Protein AF-A0A5C8TCR2-F1 (afdb_monomer_lite)

Foldseek 3Di:
DDDDDDDDDDPDDDDPDDFPPPVCLVVVLCVVCPPDDDDPPDDDLQADPVRHGDDCVVVVSSVLSRGHPVVNVVLLVVLVVVLVVVVDWDDDVPDPDIHRDPDHSDDRDDHPVRVVVVVVVVVVVVVVVVVVCCVVPNDD

Radius of gyration: 22.96 Å; chains: 1; bounding box: 69×34×64 Å

pLDDT: mean 81.82, std 18.46, range [30.89, 98.69]

Secondary structure (DSSP, 8-state):
------S----S------PPPGGGHHHHHHHHHTT--PPTTS--SSB-TTS-B-TTHHHHHHHHHTS-HHHHHHHHHHHHHHHHHTT-EEE-TT--SEEE----SSPPP--HHHHHHHHHHHHHHHHHHHHHHHHHHS--

Sequence (140 aa):
MSSTLGAAQVTAGYQAATGPDAADEPDRLARWTDGYRPEPGRPDEYRDADGRPRGAWPRLLERLARLSEPEIMARFVSAERHIRDTGISFRIYGDQREHAWPLGSLPLVIEAAEWRSLSAGLIQRAELMEAVLADVYGPG

Structure (mmCIF, N/CA/C/O backbone):
data_AF-A0A5C8TCR2-F1
#
_entry.id   AF-A0A5C8TCR2-F1
#
loop_
_atom_site.group_PDB
_atom_site.id
_atom_site.type_symbol
_atom_site.label_atom_id
_atom_site.label_alt_id
_atom_site.label_comp_id
_atom_site.label_asym_id
_atom_site.label_entity_id
_atom_site.label_seq_id
_atom_site.pdbx_PDB_ins_code
_atom_site.Cartn_x
_atom_site.Cartn_y
_atom_site.Cartn_z
_atom_site.occupancy
_atom_site.B_iso_or_equiv
_atom_site.auth_seq_id
_atom_site.auth_comp_id
_atom_site.auth_asym_id
_atom_site.auth_atom_id
_atom_site.pdbx_PDB_model_num
ATOM 1 N N . MET A 1 1 ? 47.625 3.801 11.774 1.00 38.69 1 MET A N 1
ATOM 2 C CA . MET A 1 1 ? 47.774 3.461 10.344 1.00 38.69 1 MET A CA 1
ATOM 3 C C . MET A 1 1 ? 46.379 3.375 9.750 1.00 38.69 1 MET A C 1
ATOM 5 O O . MET A 1 1 ? 45.793 2.304 9.719 1.00 38.69 1 MET A O 1
ATOM 9 N N . SER A 1 2 ? 45.819 4.531 9.392 1.00 35.84 2 SER A N 1
ATOM 10 C CA . SER A 1 2 ? 44.538 4.631 8.688 1.00 35.84 2 SER A CA 1
ATOM 11 C C . SER A 1 2 ? 44.826 4.634 7.197 1.00 35.84 2 SER A C 1
ATOM 13 O O . SER A 1 2 ? 45.659 5.420 6.750 1.00 35.84 2 SER A O 1
ATOM 15 N N . SER A 1 3 ? 44.159 3.762 6.447 1.00 37.97 3 SER A N 1
ATOM 16 C CA . SER A 1 3 ? 44.177 3.788 4.990 1.00 37.97 3 SER A CA 1
ATOM 17 C C . SER A 1 3 ? 42.749 3.962 4.480 1.00 37.97 3 SER A C 1
ATOM 19 O O . SER A 1 3 ? 41.834 3.233 4.854 1.00 37.97 3 SER A O 1
ATOM 21 N N . THR A 1 4 ? 42.608 5.029 3.711 1.00 45.19 4 THR A N 1
ATOM 22 C CA . THR A 1 4 ? 41.463 5.592 3.000 1.00 45.19 4 THR A CA 1
ATOM 23 C C . THR A 1 4 ? 41.076 4.732 1.795 1.00 45.19 4 THR A C 1
ATOM 25 O O . THR A 1 4 ? 41.962 4.124 1.214 1.00 45.19 4 THR A O 1
ATOM 28 N N . LEU A 1 5 ? 39.801 4.764 1.382 1.00 37.22 5 LEU A N 1
ATOM 29 C CA . LEU A 1 5 ? 39.260 4.610 0.008 1.00 37.22 5 LEU A CA 1
ATOM 30 C C . LEU A 1 5 ? 37.724 4.642 0.162 1.00 37.22 5 LEU A C 1
ATOM 32 O O . LEU A 1 5 ? 37.183 3.874 0.942 1.00 37.22 5 LEU A O 1
ATOM 36 N N . GLY A 1 6 ? 36.906 5.492 -0.448 1.00 30.89 6 GLY A N 1
ATOM 37 C CA . GLY A 1 6 ? 37.052 6.433 -1.549 1.00 30.89 6 GLY A CA 1
ATOM 38 C C . GLY A 1 6 ? 35.623 6.734 -2.020 1.00 30.89 6 GLY A C 1
ATOM 39 O O . GLY A 1 6 ? 35.173 6.186 -3.014 1.00 30.89 6 GLY A O 1
ATOM 40 N N . ALA A 1 7 ? 34.866 7.523 -1.249 1.00 39.06 7 ALA A N 1
ATOM 41 C CA . ALA A 1 7 ? 33.441 7.808 -1.491 1.00 39.06 7 ALA A CA 1
ATOM 42 C C . ALA A 1 7 ? 33.207 9.040 -2.388 1.00 39.06 7 ALA A C 1
ATOM 44 O O . ALA A 1 7 ? 32.213 9.747 -2.248 1.00 39.06 7 ALA A O 1
ATOM 45 N N . ALA A 1 8 ? 34.136 9.340 -3.292 1.00 41.03 8 ALA A N 1
ATOM 46 C CA . ALA A 1 8 ? 34.071 10.542 -4.109 1.00 41.03 8 ALA A CA 1
ATOM 47 C C . ALA A 1 8 ? 34.622 10.253 -5.500 1.00 41.03 8 ALA A C 1
ATOM 49 O O . ALA A 1 8 ? 35.797 10.495 -5.736 1.00 41.03 8 ALA A O 1
ATOM 50 N N . GLN A 1 9 ? 33.777 9.702 -6.380 1.00 35.91 9 GLN A N 1
ATOM 51 C CA . GLN A 1 9 ? 33.834 9.865 -7.841 1.00 35.91 9 GLN A CA 1
ATOM 52 C C . GLN A 1 9 ? 32.760 8.998 -8.519 1.00 35.91 9 GLN A C 1
ATOM 54 O O . GLN A 1 9 ? 33.055 7.958 -9.089 1.00 35.91 9 GLN A O 1
ATOM 59 N N . VAL A 1 10 ? 31.502 9.448 -8.494 1.00 41.66 10 VAL A N 1
ATOM 60 C CA . VAL A 1 10 ? 30.530 9.107 -9.553 1.00 41.66 10 VAL A CA 1
ATOM 61 C C . VAL A 1 10 ? 29.714 10.362 -9.878 1.00 41.66 10 VAL A C 1
ATOM 63 O O . VAL A 1 10 ? 28.498 10.409 -9.741 1.00 41.66 10 VAL A O 1
ATOM 66 N N . THR A 1 11 ? 30.415 11.427 -10.269 1.00 42.66 11 THR A N 1
ATOM 67 C CA . THR A 1 11 ? 29.809 12.614 -10.889 1.00 42.66 11 THR A CA 1
ATOM 68 C C . THR A 1 11 ? 30.631 12.945 -12.127 1.00 42.66 11 THR A C 1
ATOM 70 O O . THR A 1 11 ? 31.470 13.839 -12.112 1.00 42.66 11 THR A O 1
ATOM 73 N N . ALA A 1 12 ? 30.457 12.162 -13.190 1.00 36.62 12 ALA A N 1
ATOM 74 C CA . ALA A 1 12 ? 31.061 12.436 -14.487 1.00 36.62 12 ALA A CA 1
ATOM 75 C C . ALA A 1 12 ? 30.134 11.939 -15.607 1.00 36.62 12 ALA A C 1
ATOM 77 O O . ALA A 1 12 ? 29.975 10.740 -15.797 1.00 36.62 12 ALA A O 1
ATOM 78 N N . GLY A 1 13 ? 29.525 12.888 -16.326 1.00 35.53 13 GLY A N 1
ATOM 79 C CA . GLY A 1 13 ? 28.992 12.703 -17.680 1.00 35.53 13 GLY A CA 1
ATOM 80 C C . GLY A 1 13 ? 27.750 11.821 -17.837 1.00 35.53 13 GLY A C 1
ATOM 81 O O . GLY A 1 13 ? 27.841 10.741 -18.408 1.00 35.53 13 GLY A O 1
ATOM 82 N N . TYR A 1 14 ? 26.568 12.309 -17.448 1.00 43.84 14 TYR A N 1
ATOM 83 C CA . TYR A 1 14 ? 25.304 11.731 -17.922 1.00 43.84 14 TYR A CA 1
ATOM 84 C C . TYR A 1 14 ? 25.027 12.233 -19.347 1.00 43.84 14 TYR A C 1
ATOM 86 O O . TYR A 1 14 ? 24.359 13.247 -19.546 1.00 43.84 14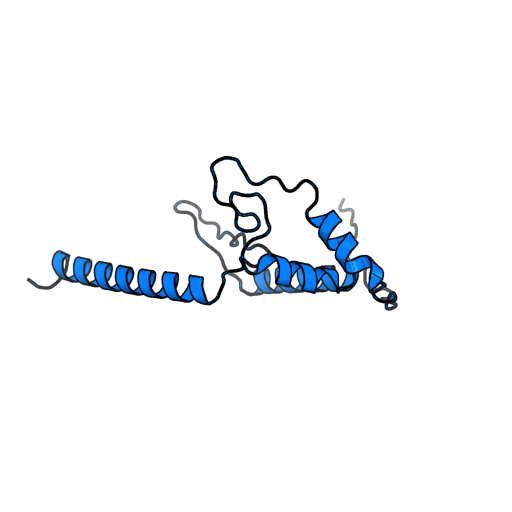 TYR A O 1
ATOM 94 N N . GLN A 1 15 ? 25.598 11.566 -20.352 1.00 43.81 15 GLN A N 1
ATOM 95 C CA . GLN A 1 15 ? 25.048 11.655 -21.703 1.00 43.81 15 GLN A CA 1
ATOM 96 C C . GLN A 1 15 ? 23.739 10.867 -21.707 1.00 43.81 15 GLN A C 1
ATOM 98 O O . GLN A 1 15 ? 23.720 9.705 -21.304 1.00 43.81 15 GLN A O 1
ATOM 103 N N . ALA A 1 16 ? 22.648 11.517 -22.116 1.00 43.25 16 ALA A N 1
ATOM 104 C CA . ALA A 1 16 ? 21.356 10.873 -22.286 1.00 43.25 16 ALA A CA 1
ATOM 105 C C . ALA A 1 16 ? 21.514 9.724 -23.288 1.00 43.25 16 ALA A C 1
ATOM 107 O O . ALA A 1 16 ? 21.626 9.951 -24.493 1.00 43.25 16 ALA A O 1
ATOM 108 N N . ALA A 1 17 ? 21.563 8.494 -22.778 1.00 45.62 17 ALA A N 1
ATOM 109 C CA . ALA A 1 17 ? 21.347 7.325 -23.602 1.00 45.62 17 ALA A CA 1
ATOM 110 C C . ALA A 1 17 ? 19.963 7.487 -24.239 1.00 45.62 17 ALA A C 1
ATOM 112 O O . ALA A 1 17 ? 18.990 7.798 -23.547 1.00 45.62 17 ALA A O 1
ATOM 113 N N . THR A 1 18 ? 19.903 7.343 -25.562 1.00 51.25 18 THR A N 1
ATOM 114 C CA . THR A 1 18 ? 18.663 7.203 -26.329 1.00 51.25 18 THR A CA 1
ATOM 115 C C . THR A 1 18 ? 17.707 6.307 -25.548 1.00 51.25 18 THR A C 1
ATOM 117 O O . THR A 1 18 ? 18.110 5.232 -25.100 1.00 51.25 18 THR A O 1
ATOM 120 N N . GLY A 1 19 ? 16.483 6.799 -25.319 1.00 54.62 19 GLY A N 1
ATOM 121 C CA . GLY A 1 19 ? 15.452 6.074 -24.576 1.00 54.62 19 GLY A CA 1
ATOM 122 C C . GLY A 1 19 ? 15.250 4.660 -25.129 1.00 54.62 19 GLY A C 1
ATOM 123 O O . GLY A 1 19 ? 15.682 4.389 -26.253 1.00 54.62 19 GLY A O 1
ATOM 124 N N . PRO A 1 20 ? 14.628 3.752 -24.354 1.00 54.91 20 PRO A N 1
ATOM 125 C CA . PRO A 1 20 ? 14.350 2.409 -24.850 1.00 54.91 20 PRO A CA 1
ATOM 126 C C . PRO A 1 20 ? 13.666 2.523 -26.212 1.00 54.91 20 PRO A C 1
ATOM 128 O O . PRO A 1 20 ? 12.759 3.347 -26.371 1.00 54.91 20 PRO A O 1
ATOM 131 N N . ASP A 1 21 ? 14.114 1.736 -27.193 1.00 57.06 21 ASP A N 1
ATOM 132 C CA . ASP A 1 21 ? 13.316 1.590 -28.402 1.00 57.06 21 ASP A CA 1
ATOM 133 C C . ASP A 1 21 ? 11.942 1.092 -27.939 1.00 57.06 21 ASP A C 1
ATOM 135 O O . ASP A 1 21 ? 11.855 0.188 -27.103 1.00 57.06 21 ASP A O 1
ATOM 139 N N . ALA A 1 22 ? 10.858 1.719 -28.396 1.00 52.94 22 ALA A N 1
ATOM 140 C CA . ALA A 1 22 ? 9.508 1.398 -27.921 1.00 52.94 22 ALA A CA 1
ATOM 141 C C . ALA A 1 22 ? 9.159 -0.090 -28.151 1.00 52.94 22 ALA A C 1
ATOM 143 O O . ALA A 1 22 ? 8.257 -0.633 -27.514 1.00 52.94 22 ALA A O 1
ATOM 144 N N . ALA A 1 23 ? 9.916 -0.757 -29.028 1.00 50.28 23 ALA A N 1
ATOM 145 C CA . ALA A 1 23 ? 9.893 -2.190 -29.280 1.00 50.28 23 ALA A CA 1
ATOM 146 C C . ALA A 1 23 ? 10.311 -3.076 -28.079 1.00 50.28 23 ALA A C 1
ATOM 148 O O . ALA A 1 23 ? 9.916 -4.240 -28.043 1.00 50.28 23 ALA A O 1
ATOM 149 N N . ASP A 1 24 ? 11.036 -2.551 -27.081 1.00 62.09 24 ASP A N 1
ATOM 150 C CA . ASP A 1 24 ? 11.570 -3.324 -25.942 1.00 62.09 24 ASP A CA 1
ATOM 151 C C . ASP A 1 24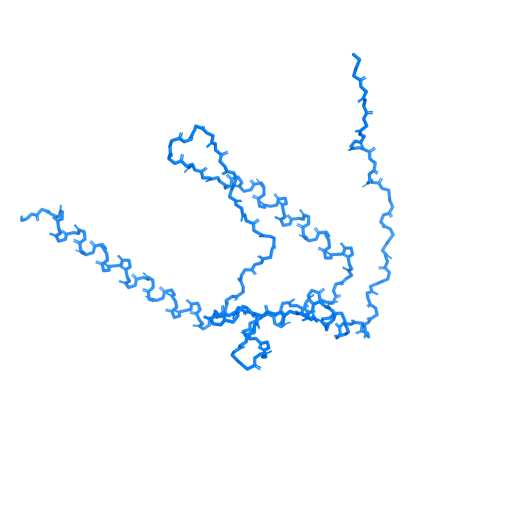 ? 10.635 -3.381 -24.716 1.00 62.09 24 ASP A C 1
ATOM 153 O O . ASP A 1 24 ? 10.905 -4.119 -23.763 1.00 62.09 24 ASP A O 1
ATOM 157 N N . GLU A 1 25 ? 9.548 -2.601 -24.695 1.00 61.06 25 GLU A N 1
ATOM 158 C CA . GLU A 1 25 ? 8.637 -2.480 -23.542 1.00 61.06 25 GLU A CA 1
ATOM 159 C C . GLU A 1 25 ? 7.952 -3.810 -23.149 1.00 61.06 25 GLU A C 1
ATOM 161 O O . GLU A 1 25 ? 8.099 -4.228 -21.992 1.00 61.06 25 GLU A O 1
ATOM 166 N N . PRO A 1 26 ? 7.240 -4.518 -24.055 1.00 63.16 26 PRO A N 1
ATOM 167 C CA . PRO A 1 26 ? 6.587 -5.782 -23.706 1.00 63.16 26 PRO A CA 1
ATOM 168 C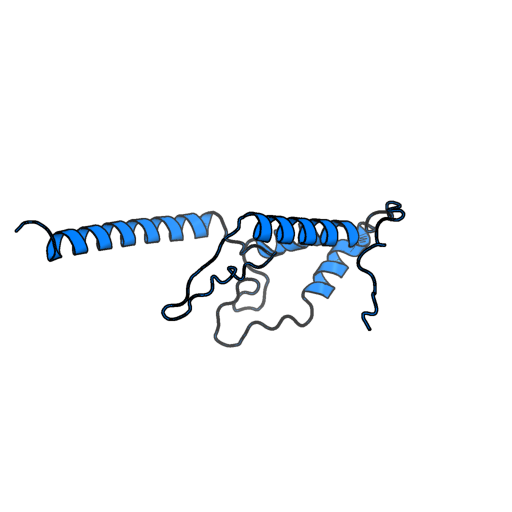 C . PRO A 1 26 ? 7.594 -6.885 -23.352 1.00 63.16 26 PRO A C 1
ATOM 170 O O . PRO A 1 26 ? 7.336 -7.682 -22.448 1.00 63.16 26 PRO A O 1
ATOM 173 N N . ASP A 1 27 ? 8.762 -6.900 -24.000 1.00 79.75 27 ASP A N 1
ATOM 174 C CA . ASP A 1 27 ? 9.819 -7.876 -23.719 1.00 79.75 27 ASP A CA 1
ATOM 175 C C . ASP A 1 27 ? 10.445 -7.639 -22.334 1.00 79.75 27 ASP A C 1
ATOM 177 O O . ASP A 1 27 ? 10.690 -8.568 -21.566 1.00 79.75 27 ASP A O 1
ATOM 181 N N . ARG A 1 28 ? 10.619 -6.375 -21.933 1.00 85.06 28 ARG A N 1
ATOM 182 C CA . ARG A 1 28 ? 11.141 -6.026 -20.607 1.00 85.06 28 ARG A CA 1
ATOM 183 C C . ARG A 1 28 ? 10.210 -6.453 -19.474 1.00 85.06 28 ARG A C 1
ATOM 185 O O . ARG A 1 28 ? 10.692 -6.998 -18.481 1.00 85.06 28 ARG A O 1
ATOM 192 N N . LEU A 1 29 ? 8.901 -6.242 -19.619 1.00 85.69 29 LEU A N 1
ATOM 193 C CA . LEU A 1 29 ? 7.922 -6.673 -18.617 1.00 85.69 29 LEU A CA 1
ATOM 194 C C . LEU A 1 29 ? 7.906 -8.200 -18.456 1.00 85.69 29 LEU A C 1
ATOM 196 O O . LEU A 1 29 ? 7.879 -8.705 -17.328 1.00 85.69 29 LEU A O 1
ATOM 200 N N . ALA A 1 30 ? 7.959 -8.932 -19.573 1.00 86.25 30 ALA A N 1
ATOM 201 C CA . ALA A 1 30 ? 8.057 -10.386 -19.557 1.00 86.25 30 ALA A CA 1
ATOM 202 C C . ALA A 1 30 ? 9.312 -10.839 -18.797 1.00 86.25 30 ALA A C 1
ATOM 204 O O . ALA A 1 30 ? 9.202 -11.656 -17.889 1.00 86.25 30 ALA A O 1
ATOM 205 N N . ARG A 1 31 ? 10.478 -10.233 -19.065 1.00 89.31 31 ARG A N 1
ATOM 206 C CA . ARG A 1 31 ? 11.730 -10.546 -18.351 1.00 89.31 31 ARG A CA 1
ATOM 207 C C . ARG A 1 31 ? 11.669 -10.263 -16.847 1.00 89.31 31 ARG A C 1
ATOM 209 O O . ARG A 1 31 ? 12.204 -11.045 -16.073 1.00 89.31 31 ARG A O 1
ATOM 216 N N . TRP A 1 32 ? 11.036 -9.170 -16.411 1.00 89.00 32 TRP A N 1
ATOM 217 C CA . TRP A 1 32 ? 10.914 -8.847 -14.978 1.00 89.00 32 TRP A CA 1
ATOM 218 C C . TRP A 1 32 ? 10.016 -9.808 -14.204 1.00 89.00 32 TRP A C 1
ATOM 220 O O . TRP A 1 32 ? 10.185 -9.979 -13.000 1.00 89.00 32 TRP A O 1
ATOM 230 N N . THR A 1 33 ? 9.026 -10.383 -14.880 1.00 89.12 33 THR A N 1
ATOM 231 C CA . THR A 1 33 ? 7.980 -11.192 -14.243 1.00 89.12 33 THR A CA 1
ATOM 232 C C . THR A 1 33 ? 8.142 -12.684 -14.519 1.00 89.12 33 THR A C 1
ATOM 234 O O . THR A 1 33 ? 7.419 -13.507 -13.936 1.00 89.12 33 THR A O 1
ATOM 237 N N . ASP A 1 34 ? 9.107 -13.042 -15.368 1.00 90.38 34 ASP A N 1
ATOM 238 C CA . ASP A 1 34 ? 9.501 -14.418 -15.601 1.00 90.38 34 ASP A CA 1
ATOM 239 C C . ASP A 1 34 ? 10.004 -15.059 -14.303 1.00 90.38 34 ASP A C 1
ATOM 241 O O . ASP A 1 34 ? 10.610 -14.425 -13.442 1.00 90.38 34 ASP A O 1
ATOM 245 N N . GLY A 1 35 ? 9.658 -16.327 -14.110 1.00 87.38 35 GLY A N 1
ATOM 246 C CA . GLY A 1 35 ? 9.992 -17.050 -12.884 1.00 87.38 35 GLY A CA 1
ATOM 247 C C . GLY A 1 35 ? 9.245 -16.609 -11.614 1.00 87.38 35 GLY A C 1
ATOM 248 O O . GLY A 1 35 ? 9.337 -17.326 -10.621 1.00 87.38 35 GLY A O 1
ATOM 249 N N . TYR A 1 36 ? 8.443 -15.529 -11.616 1.00 90.12 36 TYR A N 1
ATOM 250 C CA . TYR A 1 36 ? 7.688 -15.120 -10.420 1.00 90.12 36 TYR A CA 1
ATOM 251 C C . TYR A 1 36 ? 6.646 -16.177 -10.003 1.00 90.12 36 TYR A C 1
ATOM 253 O O . TYR A 1 36 ? 5.675 -16.450 -10.723 1.00 90.12 36 TYR A O 1
ATOM 261 N N . ARG A 1 37 ? 6.963 -16.815 -8.873 1.00 88.44 37 ARG A N 1
ATOM 262 C CA . ARG A 1 37 ? 6.277 -17.798 -8.015 1.00 88.44 37 ARG A CA 1
ATOM 263 C C . ARG A 1 37 ? 5.458 -17.249 -6.841 1.00 88.44 37 ARG A C 1
ATOM 265 O O . ARG A 1 37 ? 6.101 -17.081 -5.810 1.00 88.44 37 ARG A O 1
ATOM 272 N N . PRO A 1 38 ? 4.133 -17.001 -6.889 1.00 90.19 38 PRO A N 1
ATOM 273 C CA . PRO A 1 38 ? 3.396 -16.765 -5.646 1.00 90.19 38 PRO A CA 1
ATOM 274 C C . PRO A 1 38 ? 3.518 -17.977 -4.708 1.00 90.19 38 PRO A C 1
ATOM 276 O O . PRO A 1 38 ? 3.562 -19.124 -5.166 1.00 90.19 38 PRO A O 1
ATOM 279 N N . GLU A 1 39 ? 3.587 -17.725 -3.399 1.00 89.81 39 GLU A N 1
ATOM 280 C CA . GLU A 1 39 ? 3.657 -18.790 -2.392 1.00 89.81 39 GLU A CA 1
ATOM 281 C C . GLU A 1 39 ? 2.355 -19.615 -2.383 1.00 89.81 39 GLU A C 1
ATOM 283 O O . GLU A 1 39 ? 1.266 -19.044 -2.255 1.00 89.81 39 GLU A O 1
ATOM 288 N N . PRO A 1 40 ? 2.424 -20.959 -2.478 1.00 88.06 40 PRO A N 1
ATOM 289 C CA . PRO A 1 40 ? 1.232 -21.798 -2.433 1.00 88.06 40 PRO A CA 1
ATOM 290 C C . PRO A 1 40 ? 0.421 -21.584 -1.150 1.00 88.06 40 PRO A C 1
ATOM 292 O O . PRO A 1 40 ? 0.961 -21.605 -0.047 1.00 88.06 40 PRO A O 1
ATOM 295 N N . GLY A 1 41 ? -0.895 -21.419 -1.295 1.00 88.00 41 GLY A N 1
ATOM 296 C CA . GLY A 1 41 ? -1.812 -21.236 -0.165 1.00 88.00 41 GLY A CA 1
ATOM 297 C C . GLY A 1 41 ? -1.845 -19.820 0.419 1.00 88.00 41 GLY A C 1
ATOM 298 O O . GLY A 1 41 ? -2.578 -19.594 1.382 1.00 88.00 41 GLY A O 1
ATOM 299 N N . ARG A 1 42 ? -1.111 -18.861 -0.160 1.00 90.00 42 ARG A N 1
ATOM 300 C CA . ARG A 1 42 ? -1.120 -17.457 0.256 1.00 90.00 42 ARG A CA 1
ATOM 301 C C . ARG A 1 42 ? -1.650 -16.560 -0.871 1.00 90.00 42 ARG A C 1
ATOM 303 O O . ARG A 1 42 ? -1.205 -16.711 -2.007 1.00 90.00 42 ARG A O 1
ATOM 310 N N . PRO A 1 43 ? -2.577 -15.625 -0.589 1.00 89.50 43 PRO A N 1
ATOM 311 C CA . PRO A 1 43 ? -2.954 -14.607 -1.562 1.00 89.50 43 PRO A CA 1
ATOM 312 C C . PRO A 1 43 ? -1.739 -13.763 -1.954 1.00 89.50 43 PRO A C 1
ATOM 314 O O . PRO A 1 43 ? -0.994 -13.309 -1.085 1.00 89.50 43 PRO A O 1
ATOM 317 N N . ASP A 1 44 ? -1.556 -13.557 -3.254 1.00 92.12 44 ASP A N 1
ATOM 318 C CA . ASP A 1 44 ? -0.495 -12.725 -3.814 1.00 92.12 44 ASP A CA 1
ATOM 319 C C . ASP A 1 44 ? -1.081 -11.405 -4.323 1.00 92.12 44 ASP A C 1
ATOM 321 O O . ASP A 1 44 ? -2.234 -11.355 -4.755 1.00 92.12 44 ASP A O 1
ATOM 325 N N . GLU A 1 45 ? -0.313 -10.319 -4.255 1.00 90.69 45 GLU A N 1
ATOM 326 C CA . GLU A 1 45 ? -0.792 -9.002 -4.692 1.00 90.69 45 GLU A CA 1
ATOM 327 C C . GLU A 1 45 ? -0.641 -8.776 -6.192 1.00 90.69 45 GLU A C 1
ATOM 329 O O . GLU A 1 45 ? -1.395 -7.997 -6.770 1.00 90.69 45 GLU A O 1
ATOM 334 N N . TYR A 1 46 ? 0.288 -9.477 -6.837 1.00 91.00 46 TYR A N 1
ATOM 335 C CA . TYR A 1 46 ? 0.522 -9.373 -8.267 1.00 91.00 46 TYR A CA 1
ATOM 336 C C . TYR A 1 46 ? -0.232 -10.439 -9.064 1.00 91.00 46 TYR A C 1
ATOM 338 O O . TYR A 1 46 ? -0.752 -10.115 -10.127 1.00 91.00 46 TYR A O 1
ATOM 346 N N . ARG A 1 47 ? -0.333 -11.683 -8.582 1.00 91.31 47 ARG A N 1
ATOM 347 C CA . ARG A 1 47 ? -1.018 -12.793 -9.262 1.00 91.31 47 ARG A CA 1
ATO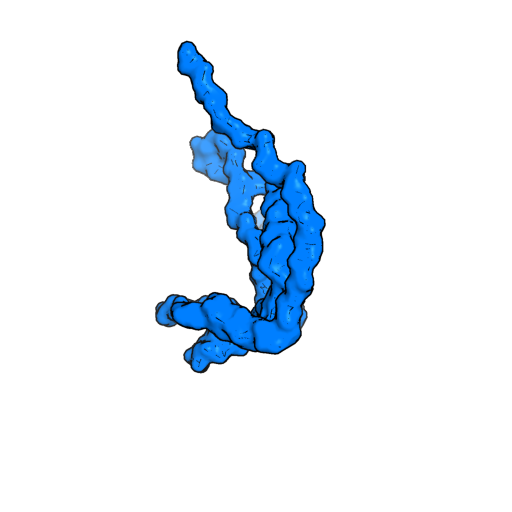M 348 C C . ARG A 1 47 ? -2.314 -13.204 -8.565 1.00 91.31 47 ARG A C 1
ATOM 350 O O . ARG A 1 47 ? -2.378 -13.290 -7.345 1.00 91.31 47 ARG A O 1
ATOM 357 N N . ASP A 1 48 ? -3.345 -13.488 -9.353 1.00 87.56 48 ASP A N 1
ATOM 358 C CA . ASP A 1 48 ? -4.569 -14.129 -8.872 1.00 87.56 48 ASP A CA 1
ATOM 359 C C . ASP A 1 48 ? -4.414 -15.656 -8.720 1.00 87.56 48 ASP A C 1
ATOM 361 O O . ASP A 1 48 ? -3.352 -16.231 -8.979 1.00 87.56 48 ASP A O 1
ATOM 365 N N . ALA A 1 49 ? -5.493 -16.321 -8.295 1.00 85.25 49 ALA A N 1
ATOM 366 C CA . ALA A 1 49 ? -5.535 -17.772 -8.108 1.00 85.25 49 ALA A CA 1
ATOM 367 C C . ALA A 1 49 ? -5.318 -18.570 -9.410 1.00 85.25 49 ALA A C 1
ATOM 369 O O . ALA A 1 49 ? -4.863 -19.711 -9.350 1.00 85.25 49 ALA A O 1
ATOM 370 N N . ASP A 1 50 ? -5.592 -17.968 -10.571 1.00 85.44 50 ASP A N 1
ATOM 371 C CA . ASP A 1 50 ? -5.343 -18.556 -11.891 1.00 85.44 50 ASP A CA 1
ATOM 372 C C . ASP A 1 50 ? -3.928 -18.233 -12.413 1.00 85.44 50 ASP A C 1
ATOM 374 O O . ASP A 1 50 ? -3.551 -18.617 -13.523 1.00 85.44 50 ASP A O 1
ATOM 378 N N . GLY A 1 51 ? -3.128 -17.506 -11.627 1.00 85.12 51 GLY A N 1
ATOM 379 C CA . GLY A 1 51 ? -1.776 -17.088 -11.969 1.00 85.12 51 GLY A CA 1
ATOM 380 C C . GLY A 1 51 ? -1.706 -15.912 -12.944 1.00 85.12 51 GLY A C 1
ATOM 381 O O . GLY A 1 51 ? -0.610 -15.637 -13.452 1.00 85.12 51 GLY A O 1
ATOM 382 N N . ARG A 1 52 ? -2.822 -15.221 -13.211 1.00 88.12 52 ARG A N 1
ATOM 383 C CA . ARG A 1 52 ? -2.871 -14.017 -14.053 1.00 88.12 52 ARG A CA 1
ATOM 384 C C . ARG A 1 52 ? -2.526 -12.772 -13.234 1.00 88.12 52 ARG A C 1
ATOM 386 O O . ARG A 1 52 ? -2.808 -12.739 -12.038 1.00 88.12 52 ARG A O 1
ATOM 393 N N . PRO A 1 53 ? -1.942 -11.729 -13.849 1.00 89.12 53 PRO A N 1
ATOM 394 C CA . PRO A 1 53 ? -1.738 -10.458 -13.166 1.00 89.12 53 PRO A CA 1
ATOM 395 C C . PRO A 1 53 ? -3.064 -9.853 -12.667 1.00 89.12 53 PRO A C 1
ATOM 397 O O . PRO A 1 53 ? -4.026 -9.785 -13.433 1.00 89.12 53 PRO A O 1
ATOM 400 N N . ARG A 1 54 ? -3.114 -9.384 -11.413 1.00 87.94 54 ARG A N 1
ATOM 401 C CA . ARG A 1 54 ? -4.299 -8.777 -10.777 1.00 87.94 54 ARG A CA 1
ATOM 402 C C . ARG A 1 54 ? -4.105 -7.294 -10.448 1.00 87.94 54 ARG A C 1
ATOM 404 O O . ARG A 1 54 ? -2.987 -6.809 -10.275 1.00 87.94 54 ARG A O 1
ATOM 411 N N . GLY A 1 55 ? -5.228 -6.589 -10.306 1.00 86.06 55 GLY A N 1
ATOM 412 C CA . GLY A 1 55 ? -5.273 -5.198 -9.844 1.00 86.06 55 GLY A CA 1
ATOM 413 C C . GLY A 1 55 ? -4.535 -4.214 -10.758 1.00 86.06 55 GLY A C 1
ATOM 414 O O . GLY A 1 55 ? -4.452 -4.408 -11.972 1.00 86.06 55 GLY A O 1
ATOM 415 N N . ALA A 1 56 ? -3.977 -3.157 -10.164 1.00 89.88 56 ALA A N 1
ATOM 416 C CA . ALA A 1 56 ? -3.302 -2.078 -10.895 1.00 89.88 56 ALA A CA 1
ATOM 417 C C . ALA A 1 56 ? -1.809 -2.336 -11.156 1.00 89.88 56 ALA A C 1
ATOM 419 O O . ALA A 1 56 ? -1.151 -1.507 -11.794 1.00 89.88 56 ALA A O 1
ATOM 420 N N . TRP A 1 57 ? -1.266 -3.472 -10.709 1.00 91.50 57 TRP A N 1
ATOM 421 C CA . TRP A 1 57 ? 0.145 -3.807 -10.897 1.00 91.50 57 TRP A CA 1
ATOM 422 C C . TRP A 1 57 ? 0.600 -3.800 -12.361 1.00 91.50 57 TRP A C 1
ATOM 424 O O . TRP A 1 57 ? 1.618 -3.161 -12.628 1.00 91.50 57 TRP A O 1
ATOM 434 N N . PRO A 1 58 ? -0.132 -4.391 -13.333 1.00 90.38 58 PRO A N 1
ATOM 435 C CA . PRO A 1 58 ? 0.266 -4.329 -14.742 1.00 90.38 58 PRO A CA 1
ATOM 436 C C . PRO A 1 58 ? 0.469 -2.894 -15.233 1.00 90.38 58 PRO A C 1
ATOM 438 O O . PRO A 1 58 ? 1.487 -2.584 -15.841 1.00 90.38 58 PRO A O 1
ATOM 441 N N . ARG A 1 59 ? -0.429 -1.973 -14.858 1.00 90.31 59 ARG A N 1
ATOM 442 C CA . ARG A 1 59 ? -0.358 -0.559 -15.267 1.00 90.31 59 ARG A CA 1
ATOM 443 C C . ARG A 1 59 ? 0.855 0.155 -14.668 1.00 90.31 59 ARG A C 1
ATOM 445 O O . ARG A 1 59 ? 1.420 1.042 -15.312 1.00 90.31 59 ARG A O 1
ATOM 452 N N . LEU A 1 60 ? 1.238 -0.185 -13.434 1.00 91.00 60 LEU A N 1
ATOM 453 C CA . LEU A 1 60 ? 2.460 0.332 -12.813 1.00 91.00 60 LEU A CA 1
ATOM 454 C C . LEU A 1 60 ? 3.697 -0.203 -13.542 1.00 91.00 60 LEU A C 1
ATOM 456 O O . LEU A 1 60 ? 4.567 0.583 -13.917 1.00 91.00 60 LEU A O 1
ATOM 460 N N . LEU A 1 61 ? 3.759 -1.515 -13.771 1.00 91.44 61 LEU A N 1
ATOM 461 C CA . LEU A 1 61 ? 4.909 -2.155 -14.401 1.00 91.44 61 LEU A CA 1
ATOM 462 C C . LEU A 1 61 ? 5.094 -1.703 -15.857 1.00 91.44 61 LEU A C 1
ATOM 464 O O . LEU A 1 61 ? 6.214 -1.393 -16.240 1.00 91.44 61 LEU A O 1
ATOM 468 N N . GLU A 1 62 ? 4.020 -1.543 -16.634 1.00 91.12 62 GLU A N 1
ATOM 469 C CA . GLU A 1 62 ? 4.051 -0.943 -17.980 1.00 91.12 62 GLU A CA 1
ATOM 470 C C . GLU A 1 62 ? 4.618 0.487 -17.953 1.00 91.12 62 GLU A C 1
ATOM 472 O O . GLU A 1 62 ? 5.457 0.877 -18.762 1.00 91.12 62 GLU A O 1
ATOM 477 N N . ARG A 1 63 ? 4.203 1.313 -16.981 1.00 90.94 63 ARG A N 1
ATOM 478 C CA . ARG A 1 63 ? 4.761 2.669 -16.818 1.00 90.94 63 ARG A CA 1
ATOM 479 C C . ARG A 1 63 ? 6.247 2.653 -16.484 1.00 90.94 63 ARG A C 1
ATOM 481 O O . ARG A 1 63 ? 6.949 3.542 -16.952 1.00 90.94 63 ARG A O 1
ATOM 488 N N . LEU A 1 64 ? 6.704 1.691 -15.687 1.00 90.75 64 LEU A N 1
ATOM 489 C CA . LEU A 1 64 ? 8.125 1.519 -15.397 1.00 90.75 64 LEU A CA 1
ATOM 490 C C . LEU A 1 64 ? 8.884 0.992 -16.620 1.00 90.75 64 LEU A C 1
ATOM 492 O O . LEU A 1 64 ? 9.977 1.475 -16.892 1.00 90.75 64 LEU A O 1
ATOM 496 N N . ALA A 1 65 ? 8.304 0.067 -17.387 1.00 91.00 65 ALA A N 1
ATOM 497 C CA . ALA A 1 65 ? 8.935 -0.541 -18.557 1.00 91.00 65 ALA A CA 1
ATOM 498 C C . ALA A 1 65 ? 9.252 0.481 -19.664 1.00 91.00 65 ALA A C 1
ATOM 500 O O . ALA A 1 65 ? 10.277 0.338 -20.334 1.00 91.00 65 ALA A O 1
ATOM 501 N N . ARG A 1 66 ? 8.440 1.545 -19.782 1.00 90.94 66 ARG A N 1
ATOM 502 C CA . ARG A 1 66 ? 8.657 2.692 -20.690 1.00 90.94 66 ARG A CA 1
ATOM 503 C C . ARG A 1 66 ? 9.845 3.582 -20.350 1.00 90.94 66 ARG A C 1
ATOM 505 O O . ARG A 1 66 ? 10.233 4.407 -21.171 1.00 90.94 66 ARG A O 1
ATOM 512 N N . LEU A 1 67 ? 10.381 3.478 -19.141 1.00 90.38 67 LEU A N 1
ATOM 513 C CA . LEU A 1 67 ? 11.521 4.280 -18.717 1.00 90.38 67 LEU A CA 1
ATOM 514 C C . LEU A 1 67 ? 12.822 3.593 -19.121 1.00 90.38 67 LEU A C 1
ATOM 516 O O . LEU A 1 67 ? 12.921 2.366 -19.157 1.00 90.38 67 LEU A O 1
ATOM 520 N N . SER A 1 68 ? 13.851 4.383 -19.393 1.00 89.56 68 SER A N 1
ATOM 521 C CA . SER A 1 68 ? 15.211 3.864 -19.483 1.00 89.56 68 SER A CA 1
ATOM 522 C C . SER A 1 68 ? 15.686 3.362 -18.113 1.00 89.56 68 SER A C 1
ATOM 524 O O . SER A 1 68 ? 15.231 3.812 -17.060 1.00 89.56 68 SER A O 1
ATOM 526 N N . GLU A 1 69 ? 16.626 2.421 -18.107 1.00 87.50 69 GLU A N 1
ATOM 527 C CA . GLU A 1 69 ? 17.201 1.889 -16.867 1.00 87.50 69 GLU A CA 1
ATOM 528 C C . GLU A 1 69 ? 17.813 2.980 -15.959 1.00 87.50 69 GLU A C 1
ATOM 530 O O . GLU A 1 69 ? 17.540 2.959 -14.754 1.00 87.50 69 GLU A O 1
ATOM 535 N N . PRO A 1 70 ? 18.525 4.002 -16.485 1.00 91.94 70 PRO A N 1
ATOM 536 C CA . PRO A 1 70 ? 18.988 5.119 -15.664 1.00 91.94 70 PRO A CA 1
ATOM 537 C C . PRO A 1 70 ? 17.852 5.939 -15.037 1.00 91.94 70 PRO A C 1
ATOM 539 O O . PRO A 1 70 ? 17.971 6.366 -13.889 1.00 91.94 70 PRO A O 1
ATOM 542 N N . GLU A 1 71 ? 16.738 6.145 -15.747 1.00 93.75 71 GLU A N 1
ATOM 543 C CA . GLU A 1 71 ? 15.573 6.859 -15.206 1.00 93.75 71 GLU A CA 1
ATOM 544 C C . GLU A 1 71 ? 14.891 6.074 -14.087 1.00 93.75 71 GLU A C 1
ATOM 546 O O . GLU A 1 71 ? 14.473 6.665 -13.088 1.00 93.75 71 GLU A O 1
ATOM 551 N N . ILE A 1 72 ? 14.792 4.749 -14.230 1.00 91.44 72 ILE A N 1
ATOM 552 C CA . ILE A 1 72 ? 14.287 3.869 -13.173 1.00 91.44 72 ILE A CA 1
ATOM 553 C C . ILE A 1 72 ? 15.189 4.005 -11.945 1.00 91.44 72 ILE A C 1
ATOM 555 O O . ILE A 1 72 ? 14.703 4.353 -10.869 1.00 91.44 72 ILE A O 1
ATOM 559 N N . MET A 1 73 ? 16.501 3.823 -12.109 1.00 92.31 73 MET A N 1
ATOM 560 C CA . MET A 1 73 ? 17.458 3.896 -11.004 1.00 92.31 73 MET A CA 1
ATOM 561 C C . MET A 1 73 ? 17.427 5.256 -10.295 1.00 92.31 73 MET A C 1
ATOM 563 O O . MET A 1 73 ? 17.374 5.317 -9.066 1.00 92.31 73 MET A O 1
ATOM 567 N N . ALA A 1 74 ? 17.370 6.358 -11.049 1.00 94.81 74 ALA A N 1
ATOM 568 C CA . ALA A 1 74 ? 17.264 7.701 -10.483 1.00 94.81 74 ALA A CA 1
ATOM 569 C C . ALA A 1 74 ? 16.007 7.873 -9.608 1.00 94.81 74 ALA A C 1
ATOM 571 O O . ALA A 1 74 ? 16.068 8.503 -8.549 1.00 94.81 74 ALA A O 1
ATOM 572 N N . ARG A 1 75 ? 14.873 7.279 -10.006 1.00 93.75 75 ARG A N 1
ATOM 573 C CA . ARG A 1 75 ? 13.631 7.304 -9.215 1.00 93.75 75 ARG A CA 1
ATOM 574 C C . ARG A 1 75 ? 13.740 6.476 -7.938 1.00 93.75 75 ARG A C 1
ATOM 576 O O . ARG A 1 75 ? 13.291 6.951 -6.899 1.00 93.75 75 ARG A O 1
ATOM 583 N N . PHE A 1 76 ? 14.361 5.298 -7.988 1.00 92.50 76 PHE A N 1
ATOM 584 C CA . PHE A 1 76 ? 14.601 4.477 -6.794 1.00 92.50 76 PHE A CA 1
ATOM 585 C C . PHE A 1 76 ? 15.504 5.194 -5.786 1.00 92.50 76 PHE A C 1
ATOM 587 O O . PHE A 1 76 ? 15.137 5.310 -4.620 1.00 92.50 76 PHE A O 1
ATOM 594 N N . VAL A 1 77 ? 16.614 5.784 -6.242 1.00 94.06 77 VAL A N 1
ATOM 595 C CA . VAL A 1 77 ? 17.503 6.589 -5.385 1.00 94.06 77 VAL A CA 1
ATOM 596 C C . VAL A 1 77 ? 16.756 7.774 -4.764 1.00 94.06 77 VAL A C 1
ATOM 598 O O . VAL A 1 77 ? 16.941 8.087 -3.586 1.00 94.06 77 VAL A O 1
ATOM 601 N N . SER A 1 78 ? 15.890 8.438 -5.533 1.00 93.12 78 SER A N 1
ATOM 602 C CA . SER A 1 78 ? 15.053 9.521 -5.012 1.00 93.12 78 SER A CA 1
ATOM 603 C C . SER A 1 78 ? 14.047 9.029 -3.964 1.00 93.12 78 SER A C 1
ATOM 605 O O . SER A 1 78 ? 13.847 9.713 -2.962 1.00 93.12 78 SER A O 1
ATOM 607 N N . ALA A 1 79 ? 13.424 7.866 -4.172 1.00 91.56 79 ALA A N 1
ATOM 608 C CA . ALA A 1 79 ? 12.470 7.275 -3.233 1.00 91.56 79 ALA A CA 1
ATOM 609 C C . ALA A 1 79 ? 13.150 6.862 -1.919 1.00 91.56 79 ALA A C 1
ATOM 611 O O . ALA A 1 79 ? 12.658 7.191 -0.843 1.00 91.56 79 ALA A O 1
ATOM 612 N N . GLU A 1 80 ? 14.320 6.227 -1.991 1.00 89.75 80 GLU A N 1
ATOM 613 C CA . GLU A 1 80 ? 15.109 5.847 -0.813 1.00 89.75 80 GLU A CA 1
ATOM 614 C C . GLU A 1 80 ? 15.578 7.058 -0.010 1.00 89.75 80 GLU A C 1
ATOM 616 O O . GLU A 1 80 ? 15.550 7.045 1.223 1.00 89.75 80 GLU A O 1
ATOM 621 N N . ARG A 1 81 ? 15.997 8.127 -0.700 1.00 90.06 81 ARG A N 1
ATOM 622 C CA . ARG A 1 81 ? 16.318 9.399 -0.051 1.00 90.06 81 ARG A CA 1
ATOM 623 C C . ARG A 1 81 ? 15.094 9.953 0.669 1.00 90.06 81 ARG A C 1
ATOM 625 O O . ARG A 1 81 ? 15.200 10.298 1.835 1.00 90.06 81 ARG A O 1
ATOM 632 N N . HIS A 1 82 ? 13.939 9.977 0.011 1.00 89.44 82 HIS A N 1
ATOM 633 C CA . HIS A 1 82 ? 12.708 10.480 0.615 1.00 89.44 82 HIS A CA 1
ATOM 634 C C . HIS A 1 82 ? 12.295 9.678 1.859 1.00 89.44 82 HIS A C 1
ATOM 636 O O . HIS A 1 82 ? 11.990 10.262 2.898 1.00 89.44 82 HIS A O 1
ATOM 642 N N . ILE A 1 83 ? 12.360 8.345 1.789 1.00 87.88 83 ILE A N 1
ATOM 643 C CA . ILE A 1 83 ? 12.121 7.445 2.927 1.00 87.88 83 ILE A CA 1
ATOM 644 C C . ILE A 1 83 ? 13.052 7.786 4.097 1.00 87.88 83 ILE A C 1
ATOM 646 O O . ILE A 1 83 ? 12.596 7.922 5.232 1.00 87.88 83 ILE A O 1
ATOM 650 N N . ARG A 1 84 ? 14.348 7.971 3.818 1.00 85.12 84 ARG A N 1
ATOM 651 C CA . ARG A 1 84 ? 15.355 8.320 4.828 1.00 85.12 84 ARG A CA 1
ATOM 652 C C . ARG A 1 84 ? 15.102 9.694 5.445 1.00 85.12 84 ARG A C 1
ATOM 654 O O . ARG A 1 84 ? 15.170 9.829 6.663 1.00 85.12 84 ARG A O 1
ATOM 661 N N . ASP A 1 85 ? 14.788 10.681 4.614 1.00 89.06 85 ASP A N 1
ATOM 662 C CA . ASP A 1 85 ? 14.578 12.071 5.024 1.00 89.06 85 ASP A CA 1
ATOM 663 C C . ASP A 1 85 ? 13.281 12.248 5.831 1.00 89.06 85 ASP A C 1
ATOM 665 O O . ASP A 1 85 ? 13.186 13.163 6.645 1.00 89.06 85 ASP A O 1
ATOM 669 N N . THR A 1 86 ? 12.298 11.353 5.663 1.00 85.25 86 THR A N 1
ATOM 670 C CA . THR A 1 86 ? 11.055 11.375 6.456 1.00 85.25 86 THR A CA 1
ATOM 671 C C . THR A 1 86 ? 11.312 11.023 7.930 1.00 85.25 86 THR A C 1
ATOM 673 O O . THR A 1 86 ? 10.510 11.368 8.793 1.00 85.25 86 THR A O 1
ATOM 676 N N . GLY A 1 87 ? 12.435 10.363 8.246 1.00 78.94 87 GLY A N 1
ATOM 677 C CA . GLY A 1 87 ? 12.853 10.111 9.629 1.00 78.94 87 GLY A CA 1
ATOM 678 C C . GLY A 1 87 ? 11.919 9.188 10.419 1.00 78.94 87 GLY A C 1
ATOM 679 O O . GLY A 1 87 ? 11.895 9.262 11.643 1.00 78.94 87 GLY A O 1
ATOM 680 N N . ILE A 1 88 ? 11.138 8.334 9.744 1.00 80.50 88 ILE A N 1
ATOM 681 C CA . ILE A 1 88 ? 10.206 7.416 10.412 1.00 80.50 88 ILE A CA 1
ATOM 682 C C . ILE A 1 88 ? 11.005 6.324 11.123 1.00 80.50 88 ILE A C 1
ATOM 684 O O . ILE A 1 88 ? 11.713 5.525 10.501 1.00 80.50 88 ILE A O 1
ATOM 688 N N . SER A 1 89 ? 10.844 6.271 12.437 1.00 85.31 89 SER A N 1
ATOM 689 C CA . SER A 1 89 ? 11.504 5.328 13.322 1.00 85.31 89 SER A CA 1
ATOM 690 C C . SER A 1 89 ? 10.506 4.632 14.244 1.00 85.31 89 SER A C 1
ATOM 692 O O . SER A 1 89 ? 9.388 5.100 14.466 1.00 85.31 89 SER A O 1
ATOM 694 N N . PHE A 1 90 ? 10.910 3.494 14.802 1.00 83.94 90 PHE A N 1
ATOM 695 C CA . PHE A 1 90 ? 10.174 2.811 15.858 1.00 83.94 90 PHE A CA 1
ATOM 696 C C . PHE A 1 90 ? 11.107 2.396 16.997 1.00 83.94 90 PHE A C 1
ATOM 698 O O . PHE A 1 90 ? 12.318 2.229 16.824 1.00 83.94 90 PHE A O 1
ATOM 705 N N . ARG A 1 91 ? 10.525 2.228 18.188 1.00 85.00 91 ARG A N 1
ATOM 706 C CA . ARG A 1 91 ? 11.215 1.693 19.365 1.00 85.00 91 ARG A CA 1
ATOM 707 C C . ARG A 1 91 ? 10.718 0.291 19.660 1.00 85.00 91 ARG A C 1
ATOM 709 O O . ARG A 1 91 ? 9.516 0.038 19.656 1.00 85.00 91 ARG A O 1
ATOM 716 N N . ILE A 1 92 ? 11.655 -0.599 19.954 1.00 85.50 92 ILE A N 1
ATOM 717 C CA . ILE A 1 92 ? 11.363 -1.943 20.441 1.00 85.50 92 ILE A CA 1
ATOM 718 C C . ILE A 1 92 ? 11.377 -1.882 21.967 1.00 85.50 92 ILE A C 1
ATOM 720 O O . ILE A 1 92 ? 12.291 -1.307 22.558 1.00 85.50 92 ILE A O 1
ATOM 724 N N . TYR A 1 93 ? 10.365 -2.452 22.621 1.00 81.94 93 TYR A N 1
ATOM 725 C CA . TYR A 1 93 ? 10.312 -2.474 24.082 1.00 81.94 93 TYR A CA 1
ATOM 726 C C . TYR A 1 93 ? 11.543 -3.195 24.653 1.00 81.94 93 TYR A C 1
ATOM 728 O O . TYR A 1 93 ? 11.824 -4.334 24.286 1.00 81.94 93 TYR A O 1
ATOM 736 N N . GLY A 1 94 ? 12.278 -2.523 25.542 1.00 86.75 94 GLY A N 1
ATOM 737 C CA . GLY A 1 94 ? 13.526 -3.035 26.120 1.00 86.75 94 GLY A CA 1
ATOM 738 C C . GLY A 1 94 ? 14.796 -2.713 25.322 1.00 86.75 94 GLY A C 1
ATOM 739 O O . GLY A 1 94 ? 15.887 -2.997 25.812 1.00 86.75 94 GLY A O 1
ATOM 740 N N . ASP A 1 95 ? 14.691 -2.081 24.148 1.00 87.00 95 ASP A N 1
ATOM 741 C CA . ASP A 1 95 ? 15.837 -1.527 23.422 1.00 87.00 95 ASP A CA 1
ATOM 742 C C . ASP A 1 95 ? 15.898 -0.004 23.607 1.00 87.00 95 ASP A C 1
ATOM 744 O O . ASP A 1 95 ? 14.893 0.698 23.494 1.00 87.00 95 ASP A O 1
ATOM 748 N N . GLN A 1 96 ? 17.090 0.517 23.900 1.00 84.88 96 GLN A N 1
ATOM 749 C CA . GLN A 1 96 ? 17.319 1.961 24.010 1.00 84.88 96 GLN A CA 1
ATOM 750 C C . GLN A 1 96 ? 17.619 2.617 22.660 1.00 84.88 96 GLN A C 1
ATOM 752 O O . GLN A 1 96 ? 17.690 3.842 22.569 1.00 84.88 96 GLN A O 1
ATOM 757 N N . ARG A 1 97 ? 17.808 1.814 21.609 1.00 87.88 97 ARG A N 1
ATOM 758 C CA . ARG A 1 97 ? 18.048 2.298 20.252 1.00 87.88 97 ARG A CA 1
ATOM 759 C C . ARG A 1 97 ? 16.744 2.553 19.513 1.00 87.88 97 ARG A C 1
ATOM 761 O O . ARG A 1 97 ? 15.744 1.857 19.674 1.00 87.88 97 ARG A O 1
ATOM 768 N N . GLU A 1 98 ? 16.800 3.566 18.669 1.00 82.88 98 GLU A N 1
ATOM 769 C CA . GLU A 1 98 ? 15.759 3.897 17.715 1.00 82.88 98 GLU A CA 1
ATOM 770 C C . GLU A 1 98 ? 16.069 3.209 16.382 1.00 82.88 98 GLU A C 1
ATOM 772 O O . GLU A 1 98 ? 17.191 3.296 15.878 1.00 82.88 98 GLU A O 1
ATOM 777 N N . HIS A 1 99 ? 15.093 2.480 15.840 1.00 83.62 99 HIS A N 1
ATOM 778 C CA . HIS A 1 99 ? 15.249 1.699 14.614 1.00 83.62 99 HIS A CA 1
ATOM 779 C C . HIS A 1 99 ? 14.557 2.409 13.461 1.00 83.62 99 HIS A C 1
ATOM 781 O O . HIS A 1 99 ? 13.420 2.855 13.604 1.00 83.62 99 HIS A O 1
ATOM 787 N N . ALA A 1 100 ? 15.220 2.495 12.309 1.00 82.62 100 ALA A N 1
ATOM 788 C CA . ALA A 1 100 ? 14.584 2.997 11.098 1.00 82.62 100 ALA A CA 1
ATOM 789 C C . ALA A 1 100 ? 13.472 2.038 10.658 1.00 82.62 100 ALA A C 1
ATOM 791 O O . ALA A 1 100 ? 13.661 0.818 10.665 1.00 82.62 100 ALA A O 1
ATOM 792 N N . TRP A 1 101 ? 12.324 2.578 10.253 1.00 82.00 101 TRP A N 1
ATOM 793 C CA . TRP A 1 101 ? 11.257 1.748 9.706 1.00 82.00 101 TRP A CA 1
ATOM 79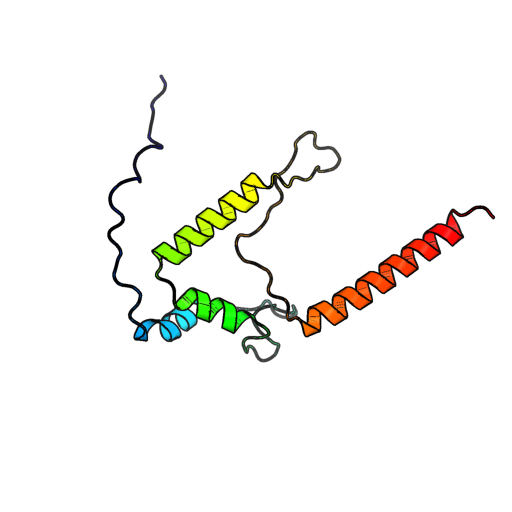4 C C . TRP A 1 101 ? 11.705 1.116 8.377 1.00 82.00 101 TRP A C 1
ATOM 796 O O . TRP A 1 101 ? 12.191 1.842 7.505 1.00 82.00 101 TRP A O 1
ATOM 806 N N . PRO A 1 102 ? 11.543 -0.206 8.174 1.00 82.88 102 PRO A N 1
ATOM 807 C CA . PRO A 1 102 ? 11.978 -0.882 6.953 1.00 82.88 102 PRO A CA 1
ATOM 808 C C . PRO A 1 102 ? 10.989 -0.624 5.804 1.00 82.88 102 PRO A C 1
ATOM 810 O O . PRO A 1 102 ? 10.243 -1.510 5.391 1.00 82.88 102 PRO A O 1
ATOM 813 N N . LEU A 1 103 ? 10.934 0.614 5.311 1.00 85.31 103 LEU A N 1
ATOM 814 C CA . LEU A 1 103 ? 10.105 0.989 4.166 1.00 85.31 103 LEU A CA 1
ATOM 815 C C . LEU A 1 103 ? 10.773 0.555 2.857 1.00 85.31 103 LEU A C 1
ATOM 817 O O . LEU A 1 103 ? 11.949 0.829 2.625 1.00 85.31 103 LEU A O 1
ATOM 821 N N . GLY A 1 104 ? 10.002 -0.106 1.994 1.00 86.44 104 GLY A N 1
ATOM 822 C CA . GLY A 1 104 ? 10.421 -0.435 0.635 1.00 86.44 104 GLY A CA 1
ATOM 823 C C . GLY A 1 104 ? 10.221 0.735 -0.330 1.00 86.44 104 GLY A C 1
ATOM 824 O O . GLY A 1 104 ? 9.323 1.555 -0.155 1.00 86.44 104 GLY A O 1
ATOM 825 N N . SER A 1 105 ? 11.036 0.784 -1.383 1.00 87.19 105 SER A N 1
ATOM 826 C CA . SER A 1 105 ? 10.966 1.820 -2.427 1.00 87.19 105 SER A CA 1
ATOM 827 C C . SER A 1 105 ? 9.810 1.617 -3.416 1.00 87.19 105 SER A C 1
ATOM 829 O O . SER A 1 105 ? 9.448 2.543 -4.140 1.00 87.19 105 SER A O 1
ATOM 831 N N . LEU A 1 106 ? 9.239 0.407 -3.471 1.00 87.88 106 LEU A N 1
ATOM 832 C CA . LEU A 1 106 ? 8.063 0.096 -4.282 1.00 87.88 106 LEU A CA 1
ATOM 833 C C . LEU A 1 106 ? 6.779 0.254 -3.457 1.00 87.88 106 LEU A C 1
ATOM 835 O O . LEU A 1 106 ? 6.723 -0.234 -2.326 1.00 87.88 106 LEU A O 1
ATOM 839 N N . PRO A 1 107 ? 5.733 0.884 -4.016 1.00 88.25 107 PRO A N 1
ATOM 840 C CA . PRO A 1 107 ? 4.459 1.008 -3.331 1.00 88.25 107 PRO A CA 1
ATOM 841 C C . PRO A 1 107 ? 3.701 -0.322 -3.331 1.00 88.25 107 PRO A C 1
ATOM 843 O O . PRO A 1 107 ? 3.802 -1.111 -4.271 1.00 88.25 107 PRO A O 1
ATOM 846 N N . LEU A 1 108 ? 2.852 -0.511 -2.323 1.00 90.12 108 LEU A N 1
ATOM 847 C CA . LEU A 1 108 ? 1.741 -1.450 -2.424 1.00 90.12 108 LEU A CA 1
ATOM 848 C C . LEU A 1 108 ? 0.623 -0.786 -3.234 1.00 90.12 108 LEU A C 1
ATOM 850 O O . LEU A 1 108 ? 0.143 0.291 -2.874 1.00 90.12 108 LEU A O 1
ATOM 854 N N . VAL A 1 109 ? 0.221 -1.411 -4.337 1.00 91.88 109 VAL A N 1
ATOM 855 C CA . VAL A 1 109 ? -0.810 -0.865 -5.222 1.00 91.88 109 VAL A CA 1
ATOM 856 C C . VAL A 1 109 ? -2.175 -1.416 -4.822 1.00 91.88 109 VAL A C 1
ATOM 858 O O . VAL A 1 109 ? -2.399 -2.617 -4.913 1.00 91.88 109 VAL A O 1
ATOM 861 N N . ILE A 1 110 ? -3.091 -0.531 -4.422 1.00 91.88 110 ILE A N 1
ATOM 862 C CA . ILE A 1 110 ? -4.469 -0.876 -4.043 1.00 91.88 110 ILE A CA 1
ATOM 863 C C . ILE A 1 110 ? -5.431 -0.150 -4.983 1.00 91.88 110 ILE A C 1
ATOM 865 O O . ILE A 1 110 ? -5.302 1.054 -5.215 1.00 91.88 110 ILE A O 1
ATOM 869 N N . GLU A 1 111 ? -6.406 -0.875 -5.530 1.00 92.19 111 GLU A N 1
ATOM 870 C CA . GLU A 1 111 ? -7.418 -0.297 -6.414 1.00 92.19 111 GLU A CA 1
ATOM 871 C C . GLU A 1 111 ? -8.362 0.642 -5.657 1.00 92.19 111 GLU A C 1
ATOM 873 O O . GLU A 1 111 ? -8.725 0.41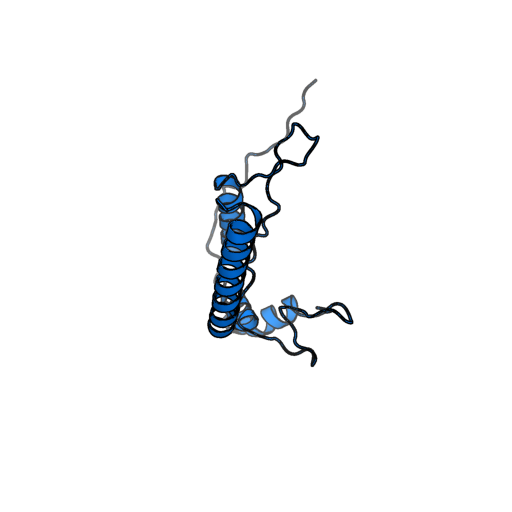2 -4.504 1.00 92.19 111 GLU A O 1
ATOM 878 N N . ALA A 1 112 ? -8.850 1.688 -6.326 1.00 94.50 112 ALA A N 1
ATOM 879 C CA . ALA A 1 112 ? -9.699 2.688 -5.674 1.00 94.50 112 ALA A CA 1
ATOM 880 C C . ALA A 1 112 ? -11.009 2.094 -5.118 1.00 94.50 112 ALA A C 1
ATOM 882 O O . ALA A 1 112 ? -11.507 2.538 -4.084 1.00 94.50 112 ALA A O 1
ATOM 883 N N . ALA A 1 113 ? -11.586 1.101 -5.802 1.00 94.75 113 ALA A N 1
ATOM 884 C CA . ALA A 1 113 ? -12.793 0.420 -5.336 1.00 94.75 113 ALA A CA 1
ATOM 885 C C . ALA A 1 113 ? -12.530 -0.431 -4.086 1.00 94.75 113 ALA A C 1
ATOM 887 O O . ALA A 1 113 ? -13.324 -0.393 -3.147 1.00 94.75 113 ALA A O 1
ATOM 888 N N . GLU A 1 114 ? -11.398 -1.134 -4.060 1.00 93.81 114 GLU A N 1
ATOM 889 C CA . GLU A 1 114 ? -10.949 -1.918 -2.913 1.00 93.81 114 GLU A CA 1
ATOM 890 C C . GLU A 1 114 ? -10.669 -1.011 -1.713 1.00 93.81 114 GLU A C 1
ATOM 892 O O . GLU A 1 114 ? -11.223 -1.226 -0.635 1.00 93.81 114 GLU A O 1
ATOM 897 N N . TRP A 1 115 ? -9.918 0.074 -1.920 1.00 96.00 115 TRP A N 1
ATOM 898 C CA . TRP A 1 115 ? -9.613 1.044 -0.873 1.00 96.00 115 TRP A CA 1
ATOM 899 C C . TRP A 1 115 ? -10.870 1.633 -0.230 1.00 96.00 115 TRP A C 1
ATOM 901 O O . TRP A 1 115 ? -10.931 1.749 0.989 1.00 96.00 115 TRP A O 1
ATOM 911 N N . ARG A 1 116 ? -11.899 1.966 -1.023 1.00 98.19 116 ARG A N 1
ATOM 912 C CA . ARG A 1 116 ? -13.180 2.460 -0.486 1.00 98.19 116 ARG A CA 1
ATOM 913 C C . ARG A 1 116 ? -13.869 1.442 0.420 1.00 98.19 116 ARG A C 1
ATOM 915 O O . ARG A 1 116 ? -14.425 1.824 1.443 1.00 98.19 116 ARG A O 1
ATOM 922 N N . SER A 1 117 ? -13.846 0.164 0.048 1.00 98.00 117 SER A N 1
ATOM 923 C CA . SER A 1 117 ? -14.440 -0.891 0.873 1.00 98.00 117 SER A CA 1
ATOM 924 C C . SER A 1 117 ? -13.645 -1.101 2.162 1.00 98.00 117 SER A C 1
ATOM 926 O O . SER A 1 117 ? -14.231 -1.238 3.236 1.00 98.00 117 SER A O 1
ATOM 928 N N . LEU A 1 118 ? -12.313 -1.116 2.061 1.00 97.38 118 LEU A N 1
ATOM 929 C CA . LEU A 1 118 ? -11.421 -1.274 3.206 1.00 97.38 118 LEU A CA 1
ATOM 930 C C . LEU A 1 118 ? -11.567 -0.109 4.184 1.00 97.38 118 LEU A C 1
ATOM 932 O O . LEU A 1 118 ? -11.764 -0.339 5.374 1.00 97.38 118 LEU A O 1
ATOM 936 N N . SER A 1 119 ? -11.530 1.130 3.694 1.00 98.31 119 SER A N 1
ATOM 937 C CA . SER A 1 119 ? -11.615 2.320 4.540 1.00 98.31 119 SER A CA 1
ATOM 938 C C . SER A 1 119 ? -12.954 2.416 5.269 1.00 98.31 119 SER A C 1
ATOM 940 O O . SER A 1 119 ? -12.958 2.672 6.470 1.00 98.31 119 SER A O 1
ATOM 942 N N . ALA A 1 120 ? -14.074 2.111 4.605 1.00 98.56 120 ALA A N 1
ATOM 943 C CA . ALA A 1 120 ? -15.384 2.057 5.254 1.00 98.56 120 ALA A CA 1
ATOM 944 C C . ALA A 1 120 ? -15.415 1.028 6.400 1.00 98.56 120 ALA A C 1
ATOM 946 O O . ALA A 1 120 ? -15.862 1.333 7.505 1.00 98.56 120 ALA A O 1
ATOM 947 N N . GLY A 1 121 ? -14.881 -0.174 6.165 1.00 98.50 121 GLY A N 1
ATOM 948 C CA . GLY A 1 121 ? -14.801 -1.209 7.195 1.00 98.50 121 GLY A CA 1
ATOM 949 C C . GLY A 1 121 ? -13.814 -0.888 8.323 1.00 98.50 121 GLY A C 1
ATOM 950 O O . GLY A 1 121 ? -13.993 -1.366 9.443 1.00 98.50 121 GLY A O 1
ATOM 951 N N . LEU A 1 122 ? -12.759 -0.116 8.053 1.00 98.50 122 LEU A N 1
ATOM 952 C CA . LEU A 1 122 ? -11.821 0.350 9.077 1.00 98.50 122 LEU A CA 1
ATOM 953 C C . LEU A 1 122 ? -12.461 1.415 9.969 1.00 98.50 122 LEU A C 1
ATOM 955 O O . LEU A 1 122 ? -12.361 1.304 11.188 1.00 98.50 122 LEU A O 1
ATOM 959 N N . ILE A 1 123 ? -13.167 2.383 9.379 1.00 98.62 123 ILE A N 1
ATOM 960 C CA . ILE A 1 123 ? -13.899 3.424 10.116 1.00 98.62 123 ILE A CA 1
ATOM 961 C C . ILE A 1 123 ? -14.934 2.783 11.042 1.00 98.62 123 ILE A C 1
ATOM 963 O O . ILE A 1 123 ? -14.909 3.033 12.242 1.00 98.62 123 ILE A O 1
ATOM 967 N N . GLN A 1 124 ? -15.756 1.870 10.516 1.00 98.69 124 GLN A N 1
ATOM 968 C CA . GLN A 1 124 ? -16.756 1.156 11.312 1.00 98.69 124 GLN A CA 1
ATOM 969 C C . GLN A 1 124 ? -16.136 0.444 12.528 1.00 98.69 124 GLN A C 1
ATOM 971 O O . GLN A 1 124 ? -16.693 0.465 13.624 1.00 98.69 124 GLN A O 1
ATOM 976 N N . ARG A 1 125 ? -14.984 -0.217 12.345 1.00 98.56 125 ARG A N 1
ATOM 977 C CA . ARG A 1 125 ? -14.306 -0.925 13.440 1.00 98.56 125 ARG A CA 1
ATOM 978 C C . ARG A 1 125 ? -13.711 0.035 14.461 1.00 98.56 125 ARG A C 1
ATOM 980 O O . ARG A 1 125 ? -13.779 -0.270 15.645 1.00 98.56 125 ARG A O 1
ATOM 987 N N . ALA A 1 126 ? -13.157 1.162 14.020 1.00 98.62 126 ALA A N 1
ATOM 988 C CA . ALA A 1 126 ? -12.659 2.191 14.923 1.00 98.62 126 ALA A CA 1
ATOM 989 C C . ALA A 1 126 ? -13.798 2.757 15.786 1.00 98.62 126 ALA A C 1
ATOM 991 O O . ALA A 1 126 ? -13.680 2.771 17.005 1.00 98.62 126 ALA A O 1
ATOM 992 N N . GLU A 1 127 ? -14.935 3.109 15.180 1.00 98.44 127 GLU A N 1
ATOM 993 C CA . GLU A 1 127 ? -16.124 3.593 15.899 1.00 98.44 127 GLU A CA 1
ATOM 994 C C . GLU A 1 127 ? -16.644 2.570 16.915 1.00 98.44 127 GLU A C 1
ATOM 996 O O . GLU A 1 127 ? -16.962 2.920 18.052 1.00 98.44 127 GLU A O 1
ATOM 1001 N N . LEU A 1 128 ? -16.689 1.290 16.532 1.00 98.44 128 LEU A N 1
ATOM 1002 C CA . LEU A 1 128 ? -17.073 0.217 17.445 1.00 98.44 128 LEU A CA 1
ATOM 1003 C C . LEU A 1 128 ? -16.100 0.099 18.626 1.00 98.44 128 LEU A C 1
ATOM 1005 O O . LEU A 1 128 ? -16.542 -0.059 19.760 1.00 98.44 128 LEU A O 1
ATOM 1009 N N . MET A 1 129 ? -14.789 0.157 18.373 1.00 98.44 129 MET A N 1
ATOM 1010 C CA . MET A 1 129 ? -13.778 0.083 19.431 1.00 98.44 129 MET A CA 1
ATOM 1011 C C . MET A 1 129 ? -13.901 1.259 20.403 1.00 98.44 129 MET A C 1
ATOM 1013 O O . MET A 1 129 ? -13.867 1.035 21.609 1.00 98.44 129 MET A O 1
ATOM 1017 N N . GLU A 1 130 ? -14.120 2.475 19.903 1.00 97.38 130 GLU A N 1
ATOM 1018 C CA . GLU A 1 130 ? -14.364 3.653 20.745 1.00 97.38 130 GLU A CA 1
ATOM 1019 C C . GLU A 1 130 ? -15.623 3.489 21.608 1.00 97.38 130 GLU A C 1
ATOM 1021 O O . GLU A 1 130 ? -15.592 3.755 22.809 1.00 97.38 130 GLU A O 1
ATOM 1026 N N . ALA A 1 131 ? -16.719 2.977 21.037 1.00 97.50 131 ALA A N 1
ATOM 1027 C CA . ALA A 1 131 ? -17.946 2.721 21.790 1.00 97.50 131 ALA A CA 1
ATOM 1028 C C . ALA A 1 131 ? -17.747 1.665 22.891 1.00 97.50 131 ALA A C 1
ATOM 1030 O O . ALA A 1 131 ? -18.222 1.844 24.010 1.00 97.50 131 ALA A O 1
ATOM 1031 N N . VAL A 1 132 ? -17.009 0.588 22.601 1.00 97.62 132 VAL A N 1
ATOM 1032 C CA . VAL A 1 132 ? -16.672 -0.445 23.594 1.00 97.62 132 VAL A CA 1
ATOM 1033 C C . VAL A 1 132 ? -15.800 0.128 24.711 1.00 97.62 132 VAL A C 1
ATOM 1035 O O . VAL A 1 132 ? -16.037 -0.161 25.882 1.00 97.62 132 VAL A O 1
ATOM 1038 N N . LEU A 1 133 ? -14.806 0.956 24.381 1.00 97.25 133 LEU A N 1
ATOM 1039 C CA . LEU A 1 133 ? -13.974 1.613 25.390 1.00 97.25 133 LEU A CA 1
ATOM 1040 C C . LEU A 1 133 ? -14.801 2.551 26.276 1.00 97.25 133 LEU A C 1
ATOM 1042 O O . LEU A 1 133 ? -14.599 2.563 27.489 1.00 97.25 133 LEU A O 1
ATOM 1046 N N . ALA A 1 134 ? -15.746 3.291 25.693 1.00 96.69 134 ALA A N 1
ATOM 1047 C CA . ALA A 1 134 ? -16.649 4.161 26.437 1.00 96.69 134 ALA A CA 1
ATOM 1048 C C . ALA A 1 134 ? -17.605 3.383 27.354 1.00 96.69 134 ALA A C 1
ATOM 1050 O O . ALA A 1 134 ? -17.879 3.844 28.453 1.00 96.69 134 ALA A O 1
ATOM 1051 N N . ASP A 1 135 ? -18.079 2.206 26.948 1.00 96.75 135 ASP A N 1
ATOM 1052 C CA . ASP A 1 135 ? -18.936 1.357 27.787 1.00 96.75 135 ASP A CA 1
ATOM 1053 C C . ASP A 1 135 ? -18.163 0.759 28.978 1.00 96.75 135 ASP A C 1
ATOM 1055 O O . ASP A 1 135 ? -18.638 0.760 30.110 1.00 96.75 135 ASP A O 1
ATOM 1059 N N . VAL A 1 136 ? -16.926 0.303 28.748 1.00 97.12 136 VAL A N 1
ATOM 1060 C CA . VAL A 1 136 ? -16.100 -0.343 29.787 1.00 97.12 136 VAL A CA 1
ATOM 1061 C C . VAL A 1 136 ? -15.481 0.662 30.764 1.00 97.12 136 VAL A C 1
ATOM 1063 O O . VAL A 1 136 ? -15.371 0.371 31.956 1.00 97.12 136 VAL A O 1
ATOM 1066 N N . TYR A 1 137 ? -15.030 1.818 30.269 1.00 94.88 137 TYR A N 1
ATOM 1067 C CA . TYR A 1 137 ? -14.268 2.802 31.050 1.00 94.88 137 TYR A CA 1
ATOM 1068 C C . TYR A 1 137 ? -14.989 4.139 31.249 1.00 94.88 137 TYR A C 1
ATOM 1070 O O . TYR A 1 137 ? -14.427 5.049 31.865 1.00 94.88 137 TYR A O 1
ATOM 1078 N N . GLY A 1 138 ? -16.199 4.292 30.717 1.00 84.62 138 GLY A N 1
ATOM 1079 C CA . GLY A 1 138 ? -16.977 5.513 30.859 1.00 84.62 138 GLY A CA 1
ATOM 1080 C C . GLY A 1 138 ? -17.473 5.743 32.288 1.00 84.62 138 GLY A C 1
ATOM 1081 O O . GLY A 1 138 ? -17.466 4.835 33.122 1.00 84.62 138 GLY A O 1
ATOM 1082 N N . PRO A 1 139 ? -17.902 6.975 32.602 1.00 79.44 139 PRO A N 1
ATOM 1083 C CA . PRO A 1 139 ? -18.613 7.243 33.842 1.00 79.44 139 PRO A CA 1
ATOM 1084 C C . PRO A 1 139 ? -19.926 6.446 33.843 1.00 79.44 139 PRO A C 1
ATOM 1086 O O . PRO A 1 139 ? -20.736 6.603 32.930 1.00 79.44 139 PRO A O 1
ATOM 1089 N N . GLY A 1 140 ? -20.082 5.570 34.840 1.00 65.50 140 GLY A N 1
ATOM 1090 C CA . GLY A 1 140 ? -21.292 4.766 35.043 1.00 65.50 140 GLY A CA 1
ATOM 1091 C C . GLY A 1 140 ? -22.521 5.580 35.426 1.00 65.50 140 GLY A C 1
ATOM 1092 O O . GLY A 1 140 ? -22.360 6.731 35.897 1.00 65.50 140 GLY A O 1
#